Protein AF-A0A642UPR6-F1 (afdb_monomer)

Secondary structure (DSSP, 8-state):
-PPPP---------S----EEEEEE-TTSPPPS-SS---S-HHHHB---TTS-TTTTT--TT-EEEEE-HHHHHHHHHS-----

Solvent-accessible surface area (backbone atoms only — not comparable to full-atom values): 5712 Å² total; per-residue (Å²): 137,80,81,77,81,79,81,75,80,75,72,83,79,57,91,68,71,61,78,40,44,30,60,54,32,52,60,96,50,81,74,70,92,56,88,85,61,75,85,68,64,58,87,77,34,41,66,77,63,84,87,56,52,60,62,80,70,70,52,55,78,79,44,42,69,44,76,38,39,61,67,63,49,57,55,38,70,76,60,78,72,89,84,131

pLDDT: mean 80.63, std 13.39, range [46.12, 93.69]

Radius of gyration: 16.82 Å; Cα contacts (8 Å, |Δi|>4): 73; chains: 1; bounding box: 36×52×30 Å

Mean predicted aligned error: 9.56 Å

Sequence (84 aa):
MSAVPTQEFEPLTSTVRPNTLKIYTKAHGSKTMNLVINMEDDDQLVLSDKTKTLLQCGVENETELSVFNWNDYVEYKKNPEEKW

Organism: NCBI:txid44093

Foldseek 3Di:
DDDDDDDDDDPPPPPFDWDWKFFQAAVVGDHDPDPPGDPPDCVLGIPPDPVDDCVSSVDDPPTDMDTHHPVVSVVCVVPVDDDD

InterPro domains:
  IPR018794 Uncharacterised protein family UPF0538 [PF10209] (9-84)
  IPR018794 Uncharacterised protein family UPF0538 [PTHR18444] (11-84)

Structure (mmCIF, N/CA/C/O backbone):
data_AF-A0A642UPR6-F1
#
_entry.id   AF-A0A642UPR6-F1
#
loop_
_atom_site.group_PDB
_atom_site.id
_atom_site.type_symbol
_atom_site.label_atom_id
_atom_site.label_alt_id
_atom_site.label_comp_id
_atom_site.label_asym_id
_atom_site.label_entity_id
_atom_site.label_seq_id
_atom_site.pdbx_PDB_ins_code
_atom_site.Cartn_x
_atom_site.Cartn_y
_atom_site.Cartn_z
_atom_site.occupancy
_atom_site.B_iso_or_equiv
_atom_site.auth_seq_id
_atom_site.auth_comp_id
_atom_site.auth_asym_id
_atom_site.auth_atom_id
_atom_site.pdbx_PDB_model_num
ATOM 1 N N . MET A 1 1 ? 14.632 41.472 11.715 1.00 47.78 1 MET A N 1
ATOM 2 C CA . MET A 1 1 ? 13.950 40.167 11.809 1.00 47.78 1 MET A CA 1
ATOM 3 C C . MET A 1 1 ? 13.634 39.743 10.391 1.00 47.78 1 MET A C 1
ATOM 5 O O . MET A 1 1 ? 12.767 40.346 9.775 1.00 47.78 1 MET A O 1
ATOM 9 N N . SER A 1 2 ? 14.419 38.828 9.834 1.00 46.12 2 SER A N 1
ATOM 10 C CA . SER A 1 2 ? 14.231 38.353 8.461 1.00 46.12 2 SER A CA 1
ATOM 11 C C . SER A 1 2 ? 13.255 37.183 8.506 1.00 46.12 2 SER A C 1
ATOM 13 O O . SER A 1 2 ? 13.476 36.247 9.272 1.00 46.12 2 SER A O 1
ATOM 15 N N . ALA A 1 3 ? 12.154 37.272 7.762 1.00 59.66 3 ALA A N 1
ATOM 16 C CA . ALA A 1 3 ? 11.172 36.199 7.676 1.00 59.66 3 ALA A CA 1
ATOM 17 C C . ALA A 1 3 ? 11.842 34.927 7.133 1.00 59.66 3 ALA A C 1
ATOM 19 O O . ALA A 1 3 ? 12.569 34.982 6.140 1.00 59.66 3 ALA A O 1
ATOM 20 N N . VAL A 1 4 ? 11.616 33.798 7.806 1.00 66.25 4 VAL A N 1
ATOM 21 C CA . VAL A 1 4 ? 11.990 32.478 7.290 1.00 66.25 4 VAL A CA 1
ATOM 22 C C . VAL A 1 4 ? 11.090 32.214 6.081 1.00 66.25 4 VAL A C 1
ATOM 24 O O . VAL A 1 4 ? 9.872 32.340 6.225 1.00 66.25 4 VAL A O 1
ATOM 27 N N . PRO A 1 5 ? 11.638 31.907 4.895 1.00 57.75 5 PRO A N 1
ATOM 28 C CA . PRO A 1 5 ? 10.812 31.594 3.742 1.00 57.75 5 PRO A CA 1
ATOM 29 C C . PRO A 1 5 ? 9.989 30.341 4.048 1.00 57.75 5 PRO A C 1
ATOM 31 O O . PRO A 1 5 ? 10.533 29.296 4.407 1.00 57.75 5 PRO A O 1
ATOM 34 N N . THR A 1 6 ? 8.667 30.463 3.944 1.00 62.31 6 THR A N 1
ATOM 35 C CA . THR A 1 6 ? 7.756 29.321 3.982 1.00 62.31 6 THR A CA 1
ATOM 36 C C . THR A 1 6 ? 8.089 28.443 2.787 1.00 62.31 6 THR A C 1
ATOM 38 O O . THR A 1 6 ? 7.956 28.883 1.648 1.00 62.31 6 THR A O 1
ATOM 41 N N . GLN A 1 7 ? 8.564 27.226 3.036 1.00 62.88 7 GLN A N 1
ATOM 42 C CA . GLN A 1 7 ? 8.781 26.261 1.969 1.00 62.88 7 GLN A CA 1
ATOM 43 C C . GLN A 1 7 ? 7.416 25.865 1.408 1.00 62.88 7 GLN A C 1
ATOM 45 O O . GLN A 1 7 ? 6.633 25.188 2.075 1.00 62.88 7 GLN A O 1
ATOM 50 N N . GLU A 1 8 ? 7.109 26.364 0.214 1.00 62.31 8 GLU A N 1
ATOM 51 C CA . GLU A 1 8 ? 5.887 26.018 -0.496 1.00 62.31 8 GLU A CA 1
ATOM 52 C C . GLU A 1 8 ? 5.920 24.519 -0.816 1.00 62.31 8 GLU A C 1
ATOM 54 O O . GLU A 1 8 ? 6.935 23.970 -1.250 1.00 62.31 8 GLU A O 1
ATOM 59 N N . PHE A 1 9 ? 4.821 23.831 -0.509 1.00 62.53 9 PHE A N 1
ATOM 60 C CA . PHE A 1 9 ? 4.675 22.413 -0.798 1.00 62.53 9 PHE A CA 1
ATOM 61 C C . PHE A 1 9 ? 4.533 22.271 -2.311 1.00 62.53 9 PHE A C 1
ATOM 63 O O . PHE A 1 9 ? 3.458 22.525 -2.854 1.00 62.53 9 PHE A O 1
ATOM 70 N N . GLU A 1 10 ? 5.625 21.912 -2.985 1.00 61.03 10 GLU A N 1
ATOM 71 C CA . GLU A 1 10 ? 5.604 21.560 -4.403 1.00 61.03 10 GLU A CA 1
ATOM 72 C C . GLU A 1 10 ? 4.518 20.493 -4.607 1.00 61.03 10 GLU A C 1
ATOM 74 O O . GLU A 1 10 ? 4.620 19.398 -4.034 1.00 61.03 10 GLU A O 1
ATOM 79 N N . PRO A 1 11 ? 3.437 20.783 -5.358 1.00 57.88 11 PRO A N 1
ATOM 80 C CA . PRO A 1 11 ? 2.454 19.762 -5.655 1.00 57.88 11 PRO A CA 1
ATOM 81 C C . PRO A 1 11 ? 3.199 18.640 -6.365 1.00 57.88 11 PRO A C 1
ATOM 83 O O . PRO A 1 11 ? 3.980 18.903 -7.277 1.00 57.88 11 PRO A O 1
ATOM 86 N N . LEU A 1 12 ? 2.990 17.393 -5.941 1.00 55.56 12 LEU A N 1
ATOM 87 C CA . LEU A 1 12 ? 3.570 16.238 -6.615 1.00 55.56 12 LEU A CA 1
ATOM 88 C C . LEU A 1 12 ? 3.060 16.241 -8.065 1.00 55.56 12 LEU A C 1
ATOM 90 O O . LEU A 1 12 ? 1.991 15.714 -8.362 1.00 55.56 12 LEU A O 1
ATOM 94 N N . THR A 1 13 ? 3.816 16.851 -8.976 1.00 52.06 13 THR A N 1
ATOM 95 C CA . THR A 1 13 ? 3.566 16.916 -10.422 1.00 52.06 13 THR A CA 1
ATOM 96 C C . THR A 1 13 ? 3.884 15.573 -11.075 1.00 52.06 13 THR A C 1
ATOM 98 O O . THR A 1 13 ? 4.355 15.506 -12.207 1.00 52.06 13 THR A O 1
ATOM 101 N N . SER A 1 14 ? 3.639 14.471 -10.362 1.00 57.72 14 SER A N 1
ATOM 102 C CA . SER A 1 14 ? 3.797 13.144 -10.924 1.00 57.72 14 SER A CA 1
ATOM 103 C C . SER A 1 14 ? 2.793 12.998 -12.062 1.00 57.72 14 SER A C 1
ATOM 105 O O . SER A 1 14 ? 1.579 13.076 -11.862 1.00 57.72 14 SER A O 1
ATOM 107 N N . THR A 1 15 ? 3.301 12.777 -13.272 1.00 61.47 15 THR A N 1
ATOM 108 C CA . THR A 1 15 ? 2.513 12.402 -14.455 1.00 61.47 15 THR A CA 1
ATOM 109 C C . THR A 1 15 ? 1.633 11.178 -14.172 1.00 61.47 15 THR A C 1
ATOM 111 O O . THR A 1 15 ? 0.587 10.991 -14.794 1.00 61.47 15 THR A O 1
ATOM 114 N N . VAL A 1 16 ? 2.034 10.361 -13.195 1.00 66.50 16 VAL A N 1
ATOM 115 C CA . VAL A 1 16 ? 1.308 9.185 -12.734 1.00 66.50 16 VAL A CA 1
ATOM 116 C C . VAL A 1 16 ? 0.272 9.602 -11.698 1.00 66.50 16 VAL A C 1
ATOM 118 O O . VAL A 1 16 ? 0.600 10.040 -10.596 1.00 66.50 16 VAL A O 1
ATOM 121 N N . ARG A 1 17 ? -1.005 9.422 -12.045 1.00 81.38 17 ARG A N 1
ATOM 122 C CA . ARG A 1 17 ? -2.124 9.561 -11.109 1.00 81.38 17 ARG A CA 1
ATOM 123 C C . ARG A 1 17 ? -2.387 8.205 -10.450 1.00 81.38 17 ARG A C 1
ATOM 125 O O . ARG A 1 17 ? -2.966 7.335 -11.113 1.00 81.38 17 ARG A O 1
ATOM 132 N N . PRO A 1 18 ? -1.981 7.992 -9.185 1.00 86.25 18 PRO A N 1
ATOM 133 C CA . P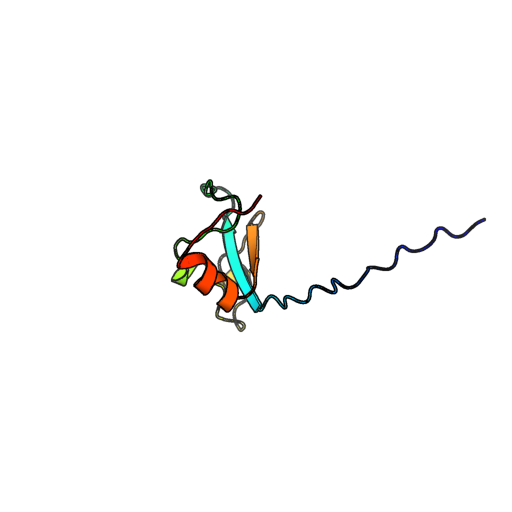RO A 1 18 ? -2.357 6.781 -8.481 1.00 86.25 18 PRO A CA 1
ATOM 134 C C . PRO A 1 18 ? -3.869 6.769 -8.259 1.00 86.25 18 PRO A C 1
ATOM 136 O O . PRO A 1 18 ? -4.494 7.802 -8.013 1.00 86.25 18 PRO A O 1
ATOM 139 N N . ASN A 1 19 ? -4.463 5.589 -8.369 1.00 91.06 19 ASN A N 1
ATOM 140 C CA . ASN A 1 19 ? -5.907 5.397 -8.247 1.00 91.06 19 ASN A CA 1
ATOM 141 C C . ASN A 1 19 ? -6.280 4.238 -7.316 1.00 91.06 19 ASN A C 1
ATOM 143 O O . ASN A 1 19 ? -7.468 4.033 -7.070 1.00 91.06 19 ASN A O 1
ATOM 147 N N . THR A 1 20 ? -5.285 3.513 -6.800 1.00 92.75 20 THR A N 1
ATOM 148 C CA . THR A 1 20 ? -5.472 2.295 -6.015 1.00 92.75 20 THR A CA 1
ATOM 149 C C . THR A 1 20 ? -4.670 2.350 -4.723 1.00 92.75 20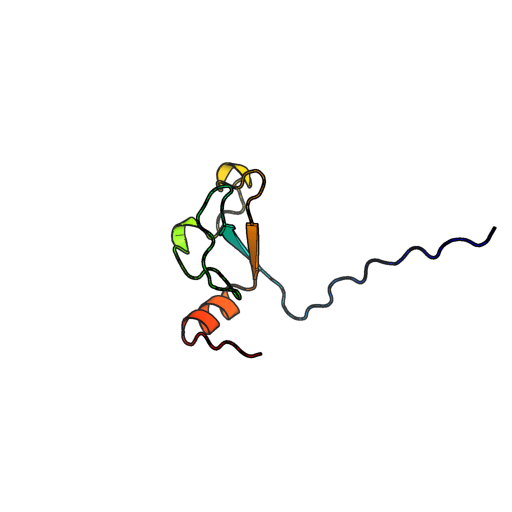 THR A C 1
ATOM 151 O O . THR A 1 20 ? -3.515 2.781 -4.713 1.00 92.75 20 THR A O 1
ATOM 154 N N . LEU A 1 21 ? -5.306 1.889 -3.643 1.00 93.06 21 LEU A N 1
ATOM 155 C CA . LEU A 1 21 ? -4.694 1.638 -2.344 1.00 93.06 21 LEU A CA 1
ATOM 156 C C . LEU A 1 21 ? -4.702 0.134 -2.074 1.00 93.06 21 LEU A C 1
ATOM 158 O O . LEU A 1 21 ? -5.727 -0.524 -2.267 1.00 93.06 21 LEU A O 1
ATOM 162 N N . LYS A 1 22 ? -3.578 -0.396 -1.594 1.00 92.81 22 LYS A N 1
ATOM 163 C CA . LYS A 1 22 ? -3.450 -1.798 -1.188 1.00 92.81 22 LYS A CA 1
ATOM 164 C C . LYS A 1 22 ? -2.733 -1.899 0.151 1.00 92.81 22 LYS A C 1
ATOM 166 O O . LYS A 1 22 ? -1.752 -1.194 0.364 1.00 92.81 22 LYS A O 1
ATOM 171 N N . ILE A 1 23 ? -3.187 -2.782 1.035 1.00 91.69 23 ILE A N 1
ATOM 172 C CA . ILE A 1 23 ? -2.459 -3.118 2.263 1.00 91.69 23 ILE A CA 1
ATOM 173 C C . ILE A 1 23 ? -1.186 -3.875 1.887 1.00 91.69 23 ILE A C 1
ATOM 175 O O . ILE A 1 23 ? -1.244 -4.937 1.272 1.00 91.69 23 ILE A O 1
ATOM 179 N N . TYR A 1 24 ? -0.038 -3.308 2.249 1.00 88.25 24 TYR A N 1
ATOM 180 C CA . TYR A 1 24 ? 1.276 -3.900 2.016 1.00 88.25 24 TYR A CA 1
ATOM 181 C C . TYR A 1 24 ? 1.679 -4.788 3.196 1.00 88.25 24 TYR A C 1
ATOM 183 O O . TYR A 1 24 ? 1.966 -5.971 3.005 1.00 88.25 24 TYR A O 1
ATOM 191 N N . THR A 1 25 ? 1.583 -4.240 4.413 1.00 87.50 25 THR A N 1
ATOM 192 C CA . THR A 1 25 ? 1.849 -4.953 5.668 1.00 87.50 25 THR A CA 1
ATOM 193 C C . THR A 1 25 ? 0.865 -4.516 6.745 1.00 87.50 25 THR A C 1
ATOM 195 O O . THR A 1 25 ? 0.555 -3.332 6.864 1.00 87.50 25 THR A O 1
ATOM 198 N N . LYS A 1 26 ? 0.387 -5.465 7.554 1.00 84.06 26 LYS A N 1
ATOM 199 C CA . LYS A 1 26 ? -0.385 -5.181 8.774 1.00 84.06 26 LYS A CA 1
ATOM 200 C C . LYS A 1 26 ? 0.554 -5.108 9.976 1.00 84.06 26 LYS A C 1
ATOM 202 O O . LYS A 1 26 ? 1.599 -5.762 9.967 1.00 84.06 26 LYS A O 1
ATOM 207 N N . ALA A 1 27 ? 0.167 -4.368 11.014 1.00 75.06 27 ALA A N 1
ATOM 208 C CA . ALA A 1 27 ? 0.895 -4.365 12.279 1.00 75.06 27 ALA A CA 1
ATOM 209 C C . ALA A 1 27 ? 1.054 -5.795 12.810 1.00 75.06 27 ALA A C 1
ATOM 211 O O . ALA A 1 27 ? 0.106 -6.579 12.803 1.00 75.06 27 ALA A O 1
ATOM 212 N N . HIS A 1 28 ? 2.276 -6.146 13.212 1.00 68.31 28 HIS A N 1
ATOM 213 C CA . HIS A 1 28 ? 2.665 -7.500 13.634 1.00 68.31 28 HIS A CA 1
ATOM 214 C C . HIS A 1 28 ? 2.516 -8.609 12.567 1.00 68.31 28 HIS A C 1
ATOM 216 O O . HIS A 1 28 ? 2.667 -9.789 12.883 1.00 68.31 28 HIS A O 1
ATOM 222 N N . GLY A 1 29 ? 2.254 -8.254 11.306 1.00 66.56 29 GLY A N 1
ATOM 223 C CA . GLY A 1 29 ? 2.272 -9.173 10.171 1.00 66.56 29 GLY A CA 1
ATOM 224 C C . GLY A 1 29 ? 3.689 -9.450 9.662 1.00 66.56 29 GLY A C 1
ATOM 225 O O . GLY A 1 29 ? 4.624 -8.689 9.911 1.00 66.56 29 GLY A O 1
ATOM 226 N N . SER A 1 30 ? 3.860 -10.545 8.917 1.00 64.12 30 SER A N 1
ATOM 227 C CA . SER A 1 30 ? 5.116 -10.801 8.209 1.00 64.12 30 SER A CA 1
ATOM 228 C C . SER A 1 30 ? 5.247 -9.829 7.038 1.00 64.12 30 SER A C 1
ATOM 230 O O . SER A 1 30 ? 4.335 -9.712 6.218 1.00 64.12 30 SER A O 1
ATOM 232 N N . LYS A 1 31 ? 6.374 -9.118 6.971 1.00 66.88 31 LYS A N 1
ATOM 233 C CA . LYS A 1 31 ? 6.687 -8.232 5.852 1.00 66.88 31 LYS A CA 1
ATOM 234 C C . LYS A 1 31 ? 7.208 -9.067 4.690 1.00 66.88 31 LYS A C 1
ATOM 236 O O . LYS A 1 31 ? 8.150 -9.841 4.853 1.00 66.88 31 LYS A O 1
ATOM 241 N N . THR A 1 32 ? 6.600 -8.916 3.517 1.00 67.50 32 THR A N 1
ATOM 242 C CA . THR A 1 32 ? 7.098 -9.563 2.300 1.00 67.50 32 THR A CA 1
ATOM 243 C C . THR A 1 32 ? 8.468 -8.991 1.937 1.00 67.50 32 THR A C 1
ATOM 245 O O . THR A 1 32 ? 8.661 -7.781 2.008 1.00 67.50 32 THR A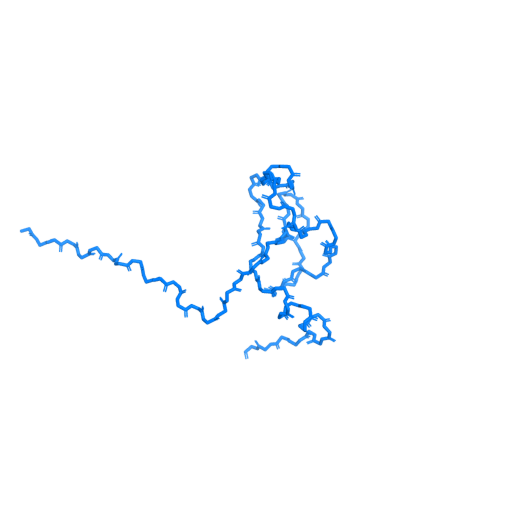 O 1
ATOM 248 N N . MET A 1 33 ? 9.404 -9.828 1.480 1.00 70.12 33 MET A N 1
ATOM 249 C CA . MET A 1 33 ? 10.751 -9.393 1.058 1.00 70.12 33 MET A CA 1
ATOM 250 C C . MET A 1 33 ? 10.761 -8.613 -0.274 1.00 70.12 33 MET A C 1
ATOM 252 O O . MET A 1 33 ? 11.827 -8.273 -0.779 1.00 70.12 33 MET A O 1
ATOM 256 N N . ASN A 1 34 ? 9.594 -8.339 -0.868 1.00 73.56 34 ASN A N 1
ATOM 257 C CA . ASN A 1 34 ? 9.487 -7.603 -2.122 1.00 73.56 34 ASN A CA 1
ATOM 258 C C . ASN A 1 34 ? 9.577 -6.093 -1.870 1.00 73.56 34 ASN A C 1
ATOM 260 O O . ASN A 1 34 ? 8.642 -5.501 -1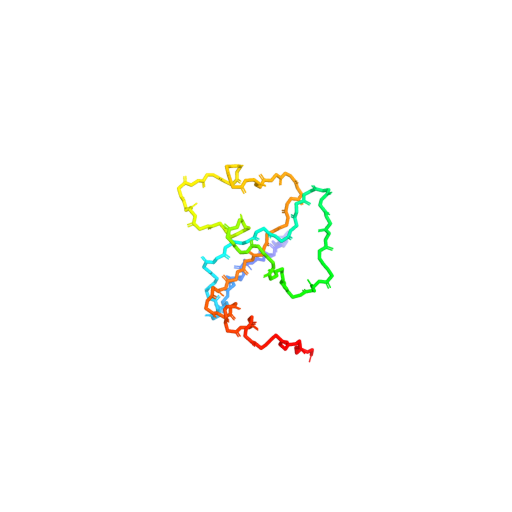.331 1.00 73.56 34 ASN A O 1
ATOM 264 N N . LEU A 1 35 ? 10.685 -5.479 -2.287 1.00 76.19 35 LEU A N 1
ATOM 265 C CA . LEU A 1 35 ? 10.962 -4.055 -2.082 1.00 76.19 35 LEU A CA 1
ATOM 266 C C . LEU A 1 35 ? 10.118 -3.124 -2.966 1.00 76.19 35 LEU A C 1
ATOM 268 O O . LEU A 1 35 ? 10.045 -1.931 -2.681 1.00 76.19 35 LEU A O 1
ATOM 272 N N . VAL A 1 36 ? 9.489 -3.649 -4.021 1.00 80.31 36 VAL A N 1
ATOM 273 C CA . VAL A 1 36 ? 8.712 -2.856 -4.979 1.00 80.31 36 VAL A CA 1
ATOM 274 C C . VAL A 1 36 ? 7.245 -2.783 -4.559 1.00 80.31 36 VAL A C 1
ATOM 276 O O . VAL A 1 36 ? 6.725 -1.698 -4.312 1.00 80.31 36 VAL A O 1
ATOM 279 N N . ILE A 1 37 ? 6.558 -3.928 -4.476 1.00 85.06 37 ILE A N 1
ATOM 280 C CA . ILE A 1 37 ? 5.134 -4.000 -4.112 1.00 85.06 37 ILE A CA 1
ATOM 281 C C . ILE A 1 37 ? 4.729 -5.423 -3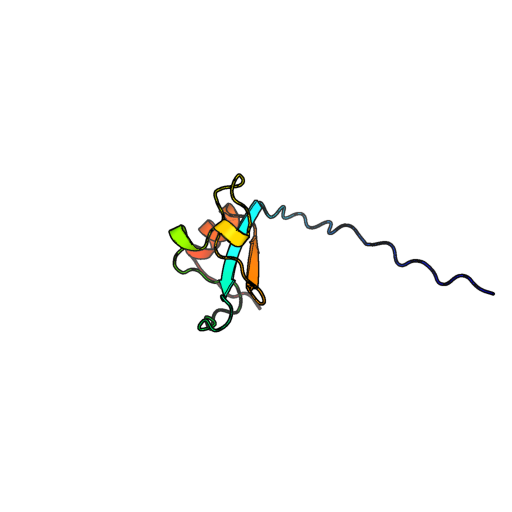.707 1.00 85.06 37 ILE A C 1
ATOM 283 O O . ILE A 1 37 ? 5.219 -6.407 -4.258 1.00 85.06 37 ILE A O 1
ATOM 287 N N . ASN A 1 38 ? 3.787 -5.550 -2.769 1.00 86.12 38 ASN A N 1
ATOM 288 C CA . ASN A 1 38 ? 3.186 -6.839 -2.434 1.00 86.12 38 ASN A CA 1
ATOM 289 C C . ASN A 1 38 ? 2.242 -7.270 -3.574 1.00 86.12 38 ASN A C 1
ATOM 291 O O . ASN A 1 38 ? 1.285 -6.562 -3.894 1.00 86.12 38 ASN A O 1
ATOM 295 N N . MET A 1 39 ? 2.499 -8.424 -4.195 1.00 87.19 39 MET A N 1
ATOM 296 C CA . MET A 1 39 ? 1.715 -8.957 -5.322 1.00 87.19 39 MET A CA 1
ATOM 297 C C . MET A 1 39 ? 0.723 -10.064 -4.930 1.00 87.19 39 MET A C 1
ATOM 299 O O . MET A 1 39 ? 0.004 -10.577 -5.792 1.00 87.19 39 MET A O 1
ATOM 303 N N . GLU A 1 40 ? 0.685 -10.427 -3.653 1.00 83.94 40 GLU A N 1
ATOM 304 C CA . GLU A 1 40 ? -0.175 -11.478 -3.118 1.00 83.94 40 GLU A CA 1
ATOM 305 C C . GLU A 1 40 ? -1.554 -10.927 -2.748 1.00 83.94 40 GLU A C 1
ATOM 307 O O . GLU A 1 40 ? -1.701 -9.731 -2.493 1.00 83.94 40 GLU A O 1
ATOM 312 N N . ASP A 1 41 ? -2.553 -11.810 -2.751 1.00 87.00 41 ASP A N 1
ATOM 313 C CA . ASP A 1 41 ? -3.908 -11.584 -2.227 1.00 87.00 41 ASP A CA 1
ATOM 314 C C . ASP A 1 41 ? -4.542 -10.222 -2.589 1.00 87.00 41 ASP A C 1
ATOM 316 O O . ASP A 1 41 ? -4.933 -9.426 -1.731 1.00 87.00 41 ASP A O 1
ATOM 320 N N . ASP A 1 42 ? -4.622 -9.924 -3.892 1.00 90.69 42 ASP A N 1
ATOM 321 C CA . ASP A 1 42 ? -5.238 -8.682 -4.385 1.00 90.69 42 ASP A CA 1
ATOM 322 C C . ASP A 1 42 ? -6.710 -8.560 -3.977 1.00 90.69 42 ASP A C 1
ATOM 324 O O . ASP A 1 42 ? -7.173 -7.458 -3.689 1.00 90.69 42 ASP A O 1
ATOM 328 N N . ASP A 1 43 ? -7.431 -9.680 -3.914 1.00 88.44 43 ASP A N 1
ATOM 329 C CA . ASP A 1 43 ? -8.863 -9.700 -3.615 1.00 88.44 43 ASP A CA 1
ATOM 330 C C . ASP A 1 43 ? -9.170 -9.212 -2.192 1.00 88.44 43 ASP A C 1
ATOM 332 O O . ASP A 1 43 ? -10.199 -8.570 -1.970 1.00 88.44 43 ASP A O 1
ATOM 336 N N . GLN A 1 44 ? -8.282 -9.485 -1.227 1.00 87.25 44 GLN A N 1
ATOM 337 C CA . GLN A 1 44 ? -8.462 -9.045 0.160 1.00 87.25 44 GLN A CA 1
ATOM 338 C C . GLN A 1 44 ? -7.721 -7.752 0.492 1.00 87.25 44 GLN A C 1
ATOM 340 O O . GLN A 1 44 ? -8.194 -6.972 1.320 1.00 87.25 44 GLN A O 1
ATOM 345 N N . LEU A 1 45 ? -6.546 -7.529 -0.100 1.00 90.19 45 LEU A N 1
ATOM 346 C CA . LEU A 1 45 ? -5.667 -6.430 0.301 1.00 90.19 45 LEU A CA 1
ATOM 347 C C . LEU A 1 45 ? -5.929 -5.136 -0.475 1.00 90.19 45 LEU A C 1
ATOM 349 O O . LEU A 1 45 ? -5.503 -4.076 -0.014 1.00 90.19 45 LEU A O 1
ATOM 353 N N . VAL A 1 46 ? -6.607 -5.182 -1.628 1.00 93.69 46 VAL A N 1
ATOM 354 C CA . VAL A 1 46 ? -6.948 -3.982 -2.408 1.00 93.69 46 VAL A CA 1
ATOM 355 C C . VAL A 1 46 ? -8.213 -3.323 -1.860 1.00 93.69 46 VAL A C 1
ATOM 357 O O . VAL A 1 46 ? -9.287 -3.920 -1.790 1.00 93.69 46 VAL A O 1
ATOM 360 N N . LEU A 1 47 ? -8.108 -2.036 -1.530 1.00 92.94 47 LEU A N 1
ATOM 361 C CA . LEU A 1 47 ? -9.215 -1.224 -1.030 1.00 92.94 47 LEU A CA 1
ATOM 362 C C . LEU A 1 47 ? -10.064 -0.729 -2.210 1.00 92.94 47 LEU A C 1
ATOM 364 O O . LEU A 1 47 ? -9.946 0.412 -2.656 1.00 92.94 47 LEU A O 1
ATOM 368 N N . SER A 1 48 ? -10.907 -1.612 -2.741 1.00 87.69 48 SER A N 1
ATOM 369 C CA . SER A 1 48 ? -11.772 -1.332 -3.896 1.00 87.69 48 SER A CA 1
ATOM 370 C C . SER A 1 48 ? -13.045 -0.556 -3.529 1.00 87.69 48 SER A C 1
ATOM 372 O O . SER A 1 48 ? -13.526 0.265 -4.315 1.00 87.69 48 SER A O 1
ATOM 374 N N . ASP A 1 49 ? -13.581 -0.778 -2.327 1.00 88.69 49 ASP A N 1
ATOM 375 C CA . ASP A 1 49 ? -14.817 -0.154 -1.858 1.00 88.69 49 ASP A CA 1
ATOM 376 C C . ASP A 1 49 ? -14.551 1.205 -1.197 1.00 88.69 49 ASP A C 1
ATOM 378 O O . ASP A 1 49 ? -14.120 1.301 -0.048 1.00 88.69 49 ASP A O 1
ATOM 382 N N . LYS A 1 50 ? -14.863 2.273 -1.934 1.00 85.75 50 LYS A N 1
ATOM 383 C CA . LYS A 1 50 ? -14.695 3.664 -1.485 1.00 85.75 50 LYS A CA 1
ATOM 384 C C . LYS A 1 50 ? -15.745 4.118 -0.468 1.00 85.75 50 LYS A C 1
ATOM 386 O O . LYS A 1 50 ? -15.640 5.230 0.040 1.00 85.75 50 LYS A O 1
ATOM 391 N N . THR A 1 51 ? -16.773 3.309 -0.207 1.00 92.62 51 THR A N 1
ATOM 392 C CA . THR A 1 51 ? -17.812 3.627 0.784 1.00 92.62 51 THR A CA 1
ATOM 393 C C . THR A 1 51 ? -17.430 3.168 2.191 1.00 92.62 51 THR A C 1
ATOM 395 O O . THR A 1 51 ? -17.980 3.673 3.170 1.00 92.62 51 THR A O 1
ATOM 398 N N . LYS A 1 52 ? -16.461 2.249 2.302 1.00 90.75 52 LYS A N 1
ATOM 399 C CA . LYS A 1 52 ? -15.943 1.748 3.575 1.00 90.75 52 LYS A CA 1
ATOM 400 C C . LYS A 1 52 ? -14.925 2.703 4.181 1.00 90.75 52 LYS A C 1
ATOM 402 O O . LYS A 1 52 ? -14.124 3.330 3.490 1.00 90.75 52 LYS A O 1
ATOM 407 N N . THR A 1 53 ? -14.927 2.775 5.507 1.00 92.25 53 THR A N 1
ATOM 408 C CA . THR A 1 53 ? -13.861 3.454 6.247 1.00 92.25 53 THR A CA 1
ATOM 409 C C . THR A 1 53 ? -12.580 2.618 6.228 1.00 92.25 53 THR A C 1
ATOM 411 O O . THR A 1 53 ? -12.628 1.397 6.086 1.00 92.25 53 THR A O 1
ATOM 414 N N . LEU A 1 54 ? -11.422 3.253 6.438 1.00 90.38 54 LEU A N 1
ATOM 415 C CA . LEU A 1 54 ? -10.138 2.543 6.531 1.00 90.38 54 LEU A CA 1
ATOM 416 C C . LEU A 1 54 ? -10.162 1.447 7.611 1.00 90.38 54 LEU A C 1
ATOM 418 O O . LEU A 1 54 ? -9.664 0.348 7.381 1.00 90.38 54 LEU A O 1
ATOM 422 N N . LEU A 1 55 ? -10.832 1.706 8.738 1.00 91.12 55 LEU A N 1
ATOM 423 C CA . LEU A 1 55 ? -11.019 0.723 9.804 1.00 91.12 55 LEU A CA 1
ATOM 424 C C . LEU A 1 55 ? -11.810 -0.505 9.322 1.00 91.12 55 LEU A C 1
ATOM 426 O O . LEU A 1 55 ? -11.436 -1.636 9.612 1.00 91.12 55 LEU A O 1
ATOM 430 N N . GLN A 1 56 ? -12.877 -0.303 8.540 1.00 91.25 56 GLN A N 1
ATOM 431 C CA . GLN A 1 56 ? -13.656 -1.401 7.948 1.00 91.25 56 GLN A CA 1
ATOM 432 C C . GLN A 1 56 ? -12.875 -2.187 6.888 1.00 91.25 56 GLN A C 1
ATOM 434 O O . GLN A 1 56 ? -13.202 -3.342 6.624 1.00 91.25 56 GLN A O 1
ATOM 439 N N . CYS A 1 57 ? -11.850 -1.576 6.294 1.00 90.06 57 CYS A N 1
ATOM 440 C CA . CYS A 1 57 ? -10.901 -2.239 5.403 1.00 90.06 57 CYS A CA 1
ATOM 441 C C . CYS A 1 57 ? -9.770 -2.964 6.159 1.00 90.06 57 CYS A C 1
ATOM 443 O O . CYS A 1 57 ? -8.881 -3.522 5.523 1.00 90.06 57 CYS A O 1
ATOM 445 N N . GLY A 1 58 ? -9.788 -2.968 7.498 1.00 88.69 58 GLY A N 1
ATOM 446 C CA . GLY A 1 58 ? -8.768 -3.621 8.322 1.00 88.69 58 GLY A CA 1
ATOM 447 C C . GLY A 1 58 ? -7.456 -2.840 8.421 1.00 88.69 58 GLY A C 1
ATOM 448 O O . GLY A 1 58 ? -6.412 -3.445 8.656 1.00 88.69 58 GLY A O 1
ATOM 449 N N . VAL A 1 59 ? -7.496 -1.520 8.203 1.00 90.31 59 VAL A N 1
ATOM 450 C CA . VAL A 1 59 ? -6.362 -0.624 8.457 1.00 90.31 59 VAL A CA 1
ATOM 451 C C . VAL A 1 59 ? -6.343 -0.263 9.938 1.00 90.31 59 VAL A C 1
ATOM 453 O O . VAL A 1 59 ? -7.291 0.322 10.464 1.00 90.31 59 VAL A O 1
ATOM 456 N N . GLU A 1 60 ? -5.232 -0.581 10.586 1.00 91.31 60 GLU A N 1
ATOM 457 C CA . GLU A 1 60 ? -4.973 -0.323 12.001 1.00 91.31 60 GLU A CA 1
ATOM 458 C C . GLU A 1 60 ? -3.715 0.545 12.168 1.00 91.31 60 GLU A C 1
ATOM 460 O O . GLU A 1 60 ? -3.058 0.916 11.188 1.00 91.31 60 GLU A O 1
ATOM 465 N N . ASN A 1 61 ? -3.366 0.886 13.412 1.00 90.44 61 ASN A N 1
ATOM 466 C CA . ASN A 1 61 ? -2.099 1.560 13.707 1.00 90.44 61 ASN A CA 1
ATOM 467 C C . ASN A 1 61 ? -0.920 0.761 13.116 1.00 90.44 61 ASN A C 1
ATOM 469 O O . ASN A 1 61 ? -0.988 -0.458 13.084 1.00 90.44 61 ASN A O 1
ATOM 473 N N . GLU A 1 62 ? 0.107 1.442 12.596 1.00 88.94 62 GLU A N 1
ATOM 474 C CA . GLU A 1 62 ? 1.277 0.831 11.923 1.00 88.94 62 GLU A CA 1
ATOM 475 C C . GLU A 1 62 ? 0.981 -0.008 10.658 1.00 88.94 62 GLU A C 1
ATOM 477 O O . GLU A 1 62 ? 1.853 -0.723 10.166 1.00 88.94 62 GLU A O 1
ATOM 482 N N . THR A 1 63 ? -0.215 0.099 10.067 1.00 89.94 63 THR A N 1
ATOM 483 C CA . THR A 1 63 ? -0.484 -0.511 8.753 1.00 89.94 63 THR A CA 1
ATOM 484 C C . THR A 1 63 ? 0.225 0.257 7.638 1.00 89.94 63 THR A C 1
ATOM 486 O O . THR A 1 63 ? 0.045 1.466 7.486 1.00 89.94 63 THR A O 1
ATOM 489 N N . GLU A 1 64 ? 0.987 -0.455 6.811 1.00 90.25 64 GLU A N 1
ATOM 490 C CA . GLU A 1 64 ? 1.639 0.095 5.623 1.00 90.25 64 GLU A CA 1
ATOM 491 C C . GLU A 1 64 ? 0.726 -0.079 4.399 1.00 90.25 64 GLU A C 1
ATOM 493 O O . GLU A 1 64 ? 0.244 -1.181 4.119 1.00 90.25 64 GLU A O 1
ATOM 498 N N . LEU A 1 65 ? 0.499 1.004 3.646 1.00 90.50 65 LEU A N 1
ATOM 499 C CA . LEU A 1 65 ? -0.305 1.004 2.421 1.00 90.50 65 LEU A CA 1
ATOM 500 C C . LEU A 1 65 ? 0.562 1.332 1.202 1.00 90.50 65 LEU A C 1
ATOM 502 O O . LEU A 1 65 ? 1.309 2.309 1.206 1.00 90.50 65 LEU A O 1
ATOM 506 N N . SER A 1 66 ? 0.404 0.561 0.131 1.00 90.94 66 SER A N 1
ATOM 507 C CA . SER A 1 66 ? 0.917 0.894 -1.197 1.00 90.94 66 SER A CA 1
ATOM 508 C C . SER A 1 66 ? -0.091 1.760 -1.951 1.00 90.94 66 SER A C 1
ATOM 510 O O . SER A 1 66 ? -1.290 1.471 -1.958 1.00 90.94 66 SER A O 1
ATOM 512 N N . VAL A 1 67 ? 0.406 2.797 -2.629 1.00 90.88 67 VAL A N 1
ATOM 513 C CA . VAL A 1 67 ? -0.388 3.731 -3.439 1.00 90.88 67 VAL A CA 1
ATOM 514 C C . VAL A 1 67 ? 0.144 3.710 -4.869 1.00 90.88 67 VAL A C 1
ATOM 516 O O . VAL A 1 67 ? 1.301 4.050 -5.094 1.00 90.88 67 VAL A O 1
ATOM 519 N N . PHE A 1 68 ? -0.672 3.285 -5.836 1.00 90.38 68 PHE A N 1
ATOM 520 C CA . PHE A 1 68 ? -0.215 3.058 -7.214 1.00 90.38 68 PHE A CA 1
ATOM 521 C C . PHE A 1 68 ? -1.355 3.168 -8.240 1.00 90.38 68 PHE A C 1
ATOM 523 O O . PHE A 1 68 ? -2.522 3.388 -7.897 1.00 90.38 68 PHE A O 1
ATOM 530 N N . ASN A 1 69 ? -1.014 3.061 -9.526 1.00 92.12 69 ASN A N 1
ATOM 531 C CA . ASN A 1 69 ? -1.980 2.941 -10.614 1.00 92.12 69 ASN A CA 1
ATOM 532 C C . ASN A 1 69 ? -2.268 1.460 -10.909 1.00 92.12 69 ASN A C 1
ATOM 534 O O . ASN A 1 69 ? -1.346 0.688 -11.160 1.00 92.12 69 ASN A O 1
ATOM 538 N N . TRP A 1 70 ? -3.544 1.066 -10.902 1.00 92.44 70 TRP A N 1
ATOM 539 C CA . TRP A 1 70 ? -3.948 -0.329 -11.117 1.00 92.44 70 TRP A CA 1
ATOM 540 C C . TRP A 1 70 ? -3.450 -0.924 -12.437 1.00 92.44 70 TRP A C 1
ATOM 542 O O . TRP A 1 70 ? -3.028 -2.076 -12.472 1.00 92.44 70 TRP A O 1
ATOM 552 N N . ASN A 1 71 ? -3.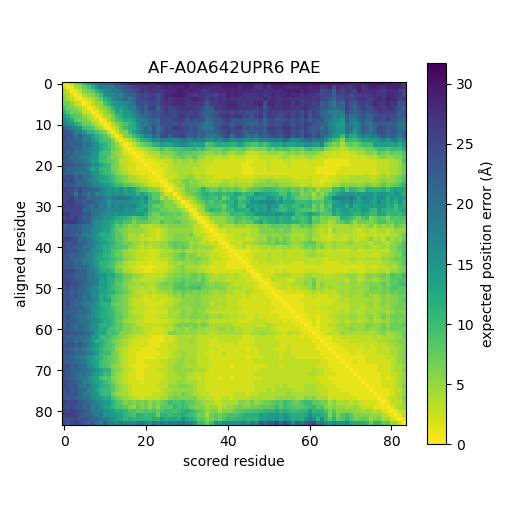506 -0.155 -13.526 1.00 92.31 71 ASN A N 1
ATOM 553 C CA . ASN A 1 71 ? -3.153 -0.666 -14.845 1.00 92.31 71 ASN A CA 1
ATOM 554 C C . ASN A 1 71 ? -1.652 -0.963 -14.932 1.00 92.31 71 ASN A C 1
ATOM 556 O O . ASN A 1 71 ? -1.273 -2.043 -15.380 1.00 92.31 71 ASN A O 1
ATOM 560 N N . ASP A 1 72 ? -0.829 -0.050 -14.415 1.00 90.62 72 ASP A N 1
ATOM 561 C CA . ASP A 1 72 ? 0.626 -0.216 -14.347 1.00 90.62 72 ASP A CA 1
ATOM 562 C C .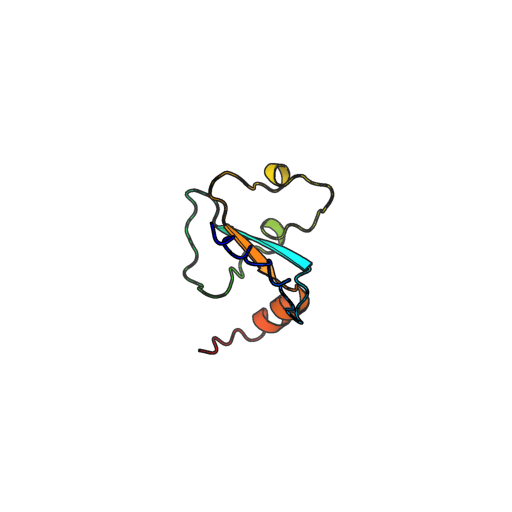 ASP A 1 72 ? 0.997 -1.419 -13.468 1.00 90.62 72 ASP A C 1
ATOM 564 O O . ASP A 1 72 ? 1.882 -2.199 -13.811 1.00 90.62 72 ASP A O 1
ATOM 568 N N . TYR A 1 73 ? 0.272 -1.630 -12.364 1.00 91.75 73 TYR A N 1
ATOM 569 C CA . TYR A 1 73 ? 0.441 -2.805 -11.509 1.00 91.75 73 TYR A CA 1
ATOM 570 C C . TYR A 1 73 ? 0.113 -4.117 -12.232 1.00 91.75 73 TYR A C 1
ATOM 572 O O . TYR A 1 73 ? 0.891 -5.068 -12.164 1.00 91.75 73 TYR A O 1
ATOM 580 N N . VAL A 1 74 ? -1.016 -4.183 -12.944 1.00 92.25 74 VAL A N 1
ATOM 581 C CA . VAL A 1 74 ? -1.411 -5.380 -13.705 1.00 92.25 74 VAL A CA 1
ATOM 582 C C . VAL A 1 74 ? -0.418 -5.671 -14.832 1.00 92.25 74 VAL A C 1
ATOM 584 O O . VAL A 1 74 ? -0.156 -6.837 -15.128 1.00 92.25 74 VAL A O 1
ATOM 587 N N . GLU A 1 75 ? 0.138 -4.639 -15.466 1.00 92.06 75 GLU A N 1
ATOM 588 C CA . GLU A 1 75 ? 1.194 -4.785 -16.467 1.00 92.06 75 GLU A CA 1
ATOM 589 C C . GLU A 1 75 ? 2.496 -5.299 -15.841 1.00 92.06 75 GLU A C 1
ATOM 591 O O . GLU A 1 75 ? 3.030 -6.310 -16.298 1.00 92.06 75 GLU A O 1
ATOM 596 N N . TYR A 1 76 ? 2.938 -4.688 -14.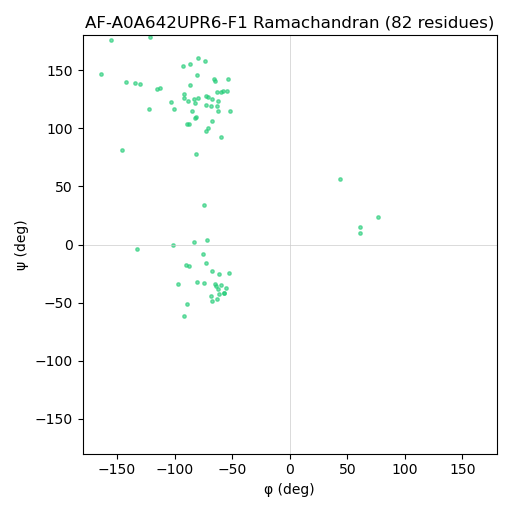739 1.00 89.88 76 TYR A N 1
ATOM 597 C CA . TYR A 1 76 ? 4.108 -5.122 -13.975 1.00 89.88 76 TYR A CA 1
ATOM 598 C C . TYR A 1 76 ? 3.986 -6.578 -13.505 1.00 89.88 76 TYR A C 1
ATOM 600 O O . TYR A 1 76 ? 4.922 -7.357 -13.649 1.00 89.88 76 TYR A O 1
ATOM 608 N N . LYS A 1 77 ? 2.809 -6.999 -13.026 1.00 90.19 77 LYS A N 1
ATOM 609 C CA . LYS A 1 77 ? 2.568 -8.370 -12.545 1.00 90.19 77 LYS A CA 1
ATOM 610 C C . LYS A 1 77 ? 2.756 -9.439 -13.632 1.00 90.19 77 LYS A C 1
ATOM 612 O O . LYS A 1 77 ? 3.047 -10.586 -13.305 1.00 90.19 77 LYS A O 1
ATOM 617 N N . LYS A 1 78 ? 2.596 -9.092 -14.918 1.00 91.94 78 LYS A N 1
ATOM 618 C CA . LYS A 1 78 ? 2.807 -10.025 -16.046 1.00 91.94 78 LYS A CA 1
ATOM 619 C C . LYS A 1 78 ? 4.286 -10.291 -16.318 1.00 91.94 78 LYS A C 1
ATOM 621 O O . LYS A 1 78 ? 4.620 -11.388 -16.754 1.00 91.94 78 LYS A O 1
ATOM 626 N N . ASN A 1 79 ? 5.142 -9.297 -16.096 1.00 89.56 79 ASN A N 1
ATOM 627 C CA . ASN A 1 79 ? 6.589 -9.402 -16.257 1.00 89.56 79 ASN A CA 1
ATOM 628 C C . ASN A 1 79 ? 7.287 -8.525 -15.203 1.00 89.56 79 ASN A C 1
ATOM 630 O O 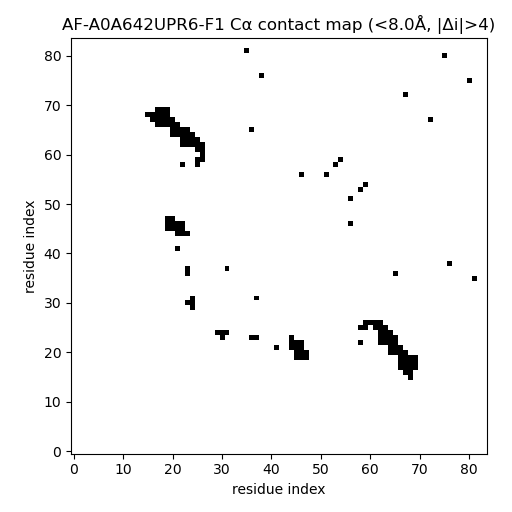. ASN A 1 79 ? 7.648 -7.383 -15.506 1.00 89.56 79 ASN A O 1
ATOM 634 N N . PRO A 1 80 ? 7.431 -9.018 -13.959 1.00 85.38 80 PRO A N 1
ATOM 635 C CA . PRO A 1 80 ? 8.010 -8.234 -12.880 1.00 85.38 80 PRO A CA 1
ATOM 636 C C . PRO A 1 80 ? 9.518 -8.091 -13.102 1.00 85.38 80 PRO A C 1
ATOM 638 O O . PRO A 1 80 ? 10.301 -8.980 -12.776 1.00 85.38 80 PRO A O 1
ATOM 641 N N . GLU A 1 81 ? 9.924 -6.958 -13.668 1.00 83.56 81 GLU A N 1
ATOM 642 C CA . GLU A 1 81 ? 11.328 -6.578 -13.817 1.00 83.56 81 GLU A CA 1
ATOM 643 C C . GLU A 1 81 ? 11.704 -5.528 -12.776 1.00 83.56 81 GLU A C 1
ATOM 645 O O . GLU A 1 81 ? 11.129 -4.440 -12.725 1.00 83.56 81 GLU A O 1
ATOM 650 N N . GLU A 1 82 ? 12.710 -5.840 -11.964 1.00 71.38 82 GLU A N 1
ATOM 651 C CA . GLU A 1 82 ? 13.346 -4.868 -11.084 1.00 71.38 82 GLU A CA 1
ATOM 652 C C . GLU A 1 82 ? 14.388 -4.083 -11.891 1.00 71.38 82 GLU A C 1
ATOM 654 O O . GLU A 1 82 ? 15.414 -4.625 -12.310 1.00 71.38 82 GLU A O 1
ATOM 659 N N . LYS A 1 83 ? 14.099 -2.807 -12.161 1.00 67.56 83 LYS A N 1
ATOM 660 C CA . LYS A 1 83 ? 15.042 -1.880 -12.797 1.00 67.56 83 LYS A CA 1
ATOM 661 C C . LYS A 1 83 ? 15.648 -1.004 -11.706 1.00 67.56 83 LYS A C 1
ATOM 663 O O . LYS A 1 83 ? 14.915 -0.273 -11.043 1.00 67.56 83 LYS A O 1
ATOM 668 N N . TRP A 1 84 ? 16.958 -1.131 -11.522 1.00 57.06 84 TRP A N 1
ATOM 669 C CA . TRP A 1 84 ? 17.782 -0.347 -10.602 1.00 57.06 84 TRP A CA 1
ATOM 670 C C . TRP A 1 84 ? 18.508 0.774 -11.346 1.00 57.06 84 TRP A C 1
ATOM 672 O O . TRP A 1 84 ? 18.810 0.586 -12.550 1.00 57.06 84 TRP A O 1
#